Protein AF-A0A927LRV1-F1 (afdb_monomer_lite)

Radius of gyration: 16.19 Å; chains: 1; bounding box: 38×18×44 Å

Secondary structure (DSSP, 8-state):
-HHHHHHHHHHHHHHHHHHHHHHHHHHHHHHHHHHHHHHHHHHHHHHHHHHHHHHHHHHHHHTTT--

Structure (mmCIF, N/CA/C/O backbone):
data_AF-A0A927LRV1-F1
#
_entry.id   AF-A0A927LRV1-F1
#
loop_
_atom_site.group_PDB
_atom_site.id
_atom_site.type_symbol
_atom_site.label_atom_id
_atom_site.label_alt_id
_atom_site.label_comp_id
_atom_site.label_asym_id
_atom_site.label_entity_id
_atom_site.label_seq_id
_atom_site.pdbx_PDB_ins_code
_atom_site.Cartn_x
_atom_site.Cartn_y
_atom_site.Cartn_z
_atom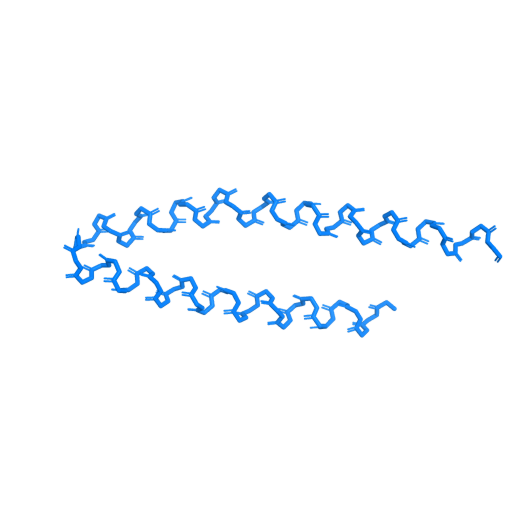_site.occupancy
_atom_site.B_iso_or_equiv
_atom_site.auth_seq_id
_atom_site.auth_comp_id
_atom_site.auth_asym_id
_atom_site.auth_atom_id
_atom_site.pdbx_PDB_model_num
ATOM 1 N N . MET A 1 1 ? -12.879 -7.111 20.503 1.00 62.66 1 MET A N 1
ATOM 2 C CA . MET A 1 1 ? -11.770 -6.250 20.025 1.00 62.66 1 MET A CA 1
ATOM 3 C C . MET A 1 1 ? -10.698 -7.046 19.283 1.00 62.66 1 MET A C 1
ATOM 5 O O . MET A 1 1 ? -10.593 -6.894 18.074 1.00 62.66 1 MET A O 1
ATOM 9 N N . VAL A 1 2 ? -9.982 -7.957 19.955 1.00 71.06 2 VAL A N 1
ATOM 10 C CA . VAL A 1 2 ? -8.825 -8.702 19.403 1.00 71.06 2 VAL A CA 1
ATOM 11 C C . VAL A 1 2 ? -9.134 -9.454 18.101 1.00 71.06 2 VAL A C 1
ATOM 13 O O . VAL A 1 2 ? -8.412 -9.308 17.122 1.00 71.06 2 VAL A O 1
ATOM 16 N N . LYS A 1 3 ? -10.264 -10.173 18.032 1.00 74.62 3 LYS A N 1
ATOM 17 C CA . LYS A 1 3 ? -10.661 -10.931 16.829 1.00 74.62 3 LYS A CA 1
ATOM 18 C C . LYS A 1 3 ? -10.875 -10.038 15.593 1.00 74.62 3 LYS A C 1
ATOM 20 O O . LYS A 1 3 ? -10.489 -10.412 14.495 1.00 74.62 3 LYS A O 1
ATOM 25 N N . LYS A 1 4 ? -11.439 -8.832 15.774 1.00 72.38 4 LYS A N 1
ATOM 26 C CA . LYS A 1 4 ? -11.635 -7.849 14.687 1.00 72.38 4 LYS A CA 1
ATOM 27 C C . LYS A 1 4 ? -10.299 -7.256 14.224 1.00 72.38 4 LYS A C 1
ATOM 29 O O . LYS A 1 4 ? -10.106 -7.070 13.029 1.00 72.38 4 LYS A O 1
ATOM 34 N N . ILE A 1 5 ? -9.375 -7.017 15.158 1.00 76.88 5 ILE A N 1
ATOM 35 C CA . ILE A 1 5 ? -8.023 -6.519 14.865 1.00 76.88 5 ILE A CA 1
ATOM 36 C C . ILE A 1 5 ? -7.215 -7.568 14.091 1.00 76.88 5 ILE A C 1
ATOM 38 O O . ILE A 1 5 ? -6.603 -7.226 13.087 1.00 76.88 5 ILE A O 1
ATOM 42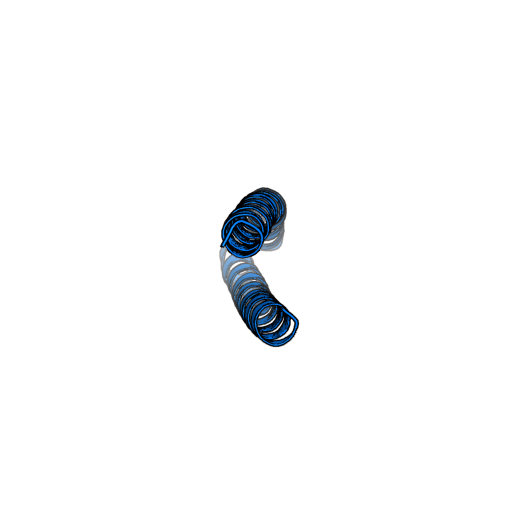 N N . MET A 1 6 ? -7.273 -8.844 14.488 1.00 82.56 6 MET A N 1
ATOM 43 C CA . MET A 1 6 ? -6.601 -9.935 13.766 1.00 82.56 6 MET A CA 1
ATOM 44 C C . MET A 1 6 ? -7.105 -10.084 12.328 1.00 82.56 6 MET A C 1
ATOM 46 O O . MET A 1 6 ? -6.303 -10.246 11.414 1.00 82.56 6 MET A O 1
ATOM 50 N N . VAL A 1 7 ? -8.422 -9.989 12.112 1.00 82.06 7 VAL A N 1
ATOM 51 C CA . VAL A 1 7 ? -9.005 -10.041 10.761 1.00 82.06 7 VAL A CA 1
ATOM 52 C C . VAL A 1 7 ? -8.549 -8.846 9.923 1.00 82.06 7 VAL A C 1
ATOM 54 O O . VAL A 1 7 ? -8.159 -9.028 8.775 1.00 82.06 7 VAL A O 1
ATOM 57 N N . LEU A 1 8 ? -8.541 -7.639 10.497 1.00 78.94 8 LEU A N 1
ATOM 58 C CA . LEU A 1 8 ? -8.084 -6.431 9.807 1.00 78.94 8 LEU A CA 1
ATOM 59 C C . LEU A 1 8 ? -6.592 -6.510 9.440 1.0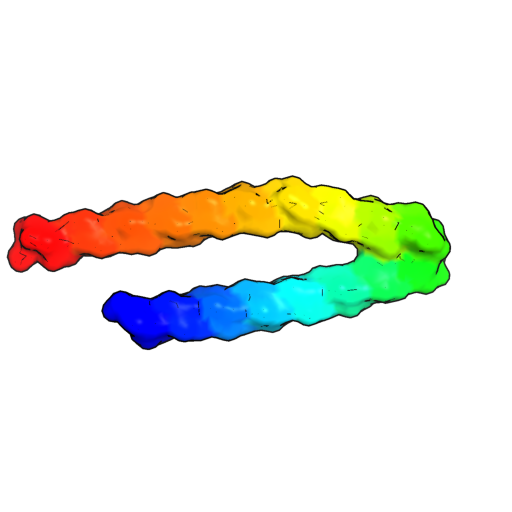0 78.94 8 LEU A C 1
ATOM 61 O O . LEU A 1 8 ? -6.212 -6.138 8.334 1.00 78.94 8 LEU A O 1
ATOM 65 N N . LEU A 1 9 ? -5.765 -7.042 10.345 1.00 81.81 9 LEU A N 1
ATOM 66 C CA . LEU A 1 9 ? -4.337 -7.268 10.124 1.00 81.81 9 LEU A CA 1
ATOM 67 C C . LEU A 1 9 ? -4.102 -8.289 9.003 1.00 81.81 9 LEU A C 1
ATOM 69 O O . LEU A 1 9 ? -3.294 -8.050 8.112 1.00 81.81 9 LEU A O 1
ATOM 73 N N . GLY A 1 10 ? -4.839 -9.403 9.013 1.00 84.56 10 GLY A N 1
ATOM 74 C CA . GLY A 1 10 ? -4.757 -10.411 7.956 1.00 84.56 10 GLY A CA 1
ATOM 75 C C . GLY A 1 10 ? -5.137 -9.839 6.590 1.00 84.56 10 GLY A C 1
ATOM 76 O O . GLY A 1 10 ? -4.417 -10.037 5.614 1.00 84.56 10 GLY A O 1
ATOM 77 N N . LEU A 1 11 ? -6.217 -9.054 6.532 1.00 83.12 11 LEU A N 1
ATOM 78 C CA . LEU A 1 11 ? -6.648 -8.381 5.305 1.00 83.12 11 LEU A CA 1
ATOM 79 C C . LEU A 1 11 ? -5.593 -7.389 4.796 1.00 83.12 11 LEU A C 1
ATOM 81 O O . LEU A 1 11 ? -5.345 -7.315 3.595 1.00 83.12 11 LEU A O 1
ATOM 85 N N . PHE A 1 12 ? -4.948 -6.661 5.711 1.00 81.19 12 PHE A N 1
ATOM 86 C CA . PHE A 1 12 ? -3.873 -5.727 5.392 1.00 81.19 12 PHE A CA 1
ATOM 87 C C . PHE A 1 12 ? -2.658 -6.432 4.778 1.00 81.19 12 PHE A C 1
ATOM 89 O O . PHE A 1 12 ? -2.143 -5.977 3.760 1.00 81.19 12 PHE A O 1
ATOM 96 N N . ILE A 1 13 ? -2.238 -7.569 5.341 1.00 86.19 13 ILE A N 1
ATOM 97 C CA . ILE A 1 13 ? -1.112 -8.358 4.819 1.00 86.19 13 ILE A CA 1
ATOM 98 C C . ILE A 1 13 ? -1.414 -8.879 3.410 1.00 86.19 13 ILE A C 1
ATOM 100 O O . ILE A 1 13 ? -0.566 -8.763 2.528 1.00 86.19 13 ILE A O 1
ATOM 104 N N . ILE A 1 14 ? -2.621 -9.402 3.170 1.00 88.00 14 ILE A N 1
ATOM 105 C CA . ILE A 1 14 ? -3.029 -9.880 1.838 1.00 88.00 14 ILE A CA 1
ATOM 106 C C . ILE A 1 14 ? -2.966 -8.738 0.819 1.00 88.00 14 ILE A C 1
ATOM 108 O O . ILE A 1 14 ? -2.386 -8.899 -0.253 1.00 88.00 14 ILE A O 1
ATOM 112 N N . LEU A 1 15 ? -3.500 -7.567 1.171 1.00 84.12 15 LEU A N 1
ATOM 113 C CA . LEU A 1 15 ? -3.423 -6.362 0.342 1.00 84.12 15 LEU A CA 1
ATOM 114 C C . LEU A 1 15 ? -1.977 -5.968 0.023 1.00 84.12 15 LEU A C 1
ATOM 116 O O . LEU A 1 15 ? -1.683 -5.594 -1.109 1.00 84.12 15 LEU A O 1
ATOM 120 N N . LEU A 1 16 ? -1.074 -6.088 0.995 1.00 84.75 16 LEU A N 1
ATOM 121 C CA . LEU A 1 16 ? 0.337 -5.741 0.846 1.00 84.75 16 LEU A CA 1
ATOM 122 C C . LEU A 1 16 ? 1.064 -6.703 -0.106 1.00 84.75 16 LEU A C 1
ATOM 124 O O . LEU A 1 16 ? 1.842 -6.265 -0.949 1.00 84.75 16 LEU A O 1
ATOM 128 N N . ILE A 1 17 ? 0.753 -7.999 -0.038 1.00 87.62 17 ILE A N 1
ATOM 129 C CA . ILE A 1 17 ? 1.281 -9.010 -0.968 1.00 87.62 17 ILE A CA 1
ATOM 130 C C . ILE A 1 17 ? 0.783 -8.747 -2.393 1.00 87.62 17 ILE A C 1
ATOM 132 O O . ILE A 1 17 ? 1.583 -8.730 -3.328 1.00 87.62 17 ILE A O 1
ATOM 136 N N . VAL A 1 18 ? -0.520 -8.493 -2.560 1.00 88.38 18 VAL A N 1
ATOM 137 C CA . VAL A 1 18 ? -1.117 -8.146 -3.863 1.00 88.38 18 VAL A CA 1
ATOM 138 C C . VAL A 1 18 ? -0.477 -6.876 -4.427 1.00 88.38 18 VAL A C 1
ATOM 140 O O . VAL A 1 18 ? -0.181 -6.813 -5.618 1.00 88.38 18 VAL A O 1
ATOM 143 N N . TRP A 1 19 ? -0.195 -5.890 -3.572 1.00 85.19 19 TRP A N 1
ATOM 144 C CA . TRP A 1 19 ? 0.483 -4.657 -3.961 1.00 85.19 19 TRP A CA 1
ATOM 145 C C . TRP A 1 19 ? 1.897 -4.906 -4.479 1.00 85.19 19 TRP A C 1
ATOM 147 O O . TRP A 1 19 ? 2.269 -4.399 -5.535 1.00 85.19 19 TRP A O 1
ATOM 157 N N . ILE A 1 20 ? 2.696 -5.687 -3.750 1.00 83.69 20 ILE A N 1
ATOM 158 C CA . ILE A 1 20 ? 4.065 -6.021 -4.158 1.00 83.69 20 ILE A CA 1
ATOM 159 C C . ILE A 1 20 ? 4.044 -6.804 -5.474 1.00 83.69 20 ILE A C 1
ATOM 161 O O . ILE A 1 20 ? 4.828 -6.500 -6.370 1.00 83.69 20 ILE A O 1
ATOM 165 N N . ALA A 1 21 ? 3.118 -7.753 -5.629 1.00 87.69 21 ALA A N 1
ATOM 166 C CA . ALA A 1 21 ? 2.943 -8.500 -6.871 1.00 87.69 21 ALA A CA 1
ATOM 167 C C . ALA A 1 21 ? 2.568 -7.583 -8.049 1.00 87.69 21 ALA A C 1
ATOM 169 O O . ALA A 1 21 ? 3.157 -7.696 -9.123 1.00 87.69 21 ALA A O 1
ATOM 170 N N . ALA A 1 22 ? 1.654 -6.630 -7.839 1.00 85.31 22 ALA A N 1
ATOM 171 C CA . ALA A 1 22 ? 1.324 -5.616 -8.834 1.00 85.31 22 ALA A CA 1
ATOM 172 C C . ALA A 1 22 ? 2.547 -4.753 -9.170 1.00 85.31 22 ALA A C 1
ATOM 174 O O . ALA A 1 22 ? 2.834 -4.542 -10.343 1.00 85.31 22 ALA A O 1
ATOM 175 N N . GLY A 1 23 ? 3.318 -4.321 -8.171 1.00 84.56 23 GLY A N 1
ATOM 176 C CA . GLY A 1 23 ? 4.547 -3.563 -8.390 1.00 84.56 23 GLY A CA 1
ATOM 177 C C . GLY A 1 23 ? 5.582 -4.332 -9.208 1.00 84.56 23 GLY A C 1
ATOM 178 O O . GLY A 1 23 ? 6.162 -3.775 -10.138 1.00 84.56 23 GLY A O 1
ATOM 179 N N . LEU A 1 24 ? 5.783 -5.619 -8.922 1.00 85.81 24 LEU A N 1
ATOM 180 C CA . LEU A 1 24 ? 6.670 -6.492 -9.698 1.00 85.81 24 LEU A CA 1
ATOM 181 C C . LEU A 1 24 ? 6.173 -6.668 -11.139 1.00 85.81 24 LEU A C 1
ATOM 183 O O . LEU A 1 24 ? 6.968 -6.622 -12.076 1.00 85.81 24 LEU A O 1
ATOM 187 N N . TRP A 1 25 ? 4.859 -6.795 -11.336 1.00 84.44 25 TRP A N 1
ATOM 188 C CA . TRP A 1 25 ? 4.273 -6.8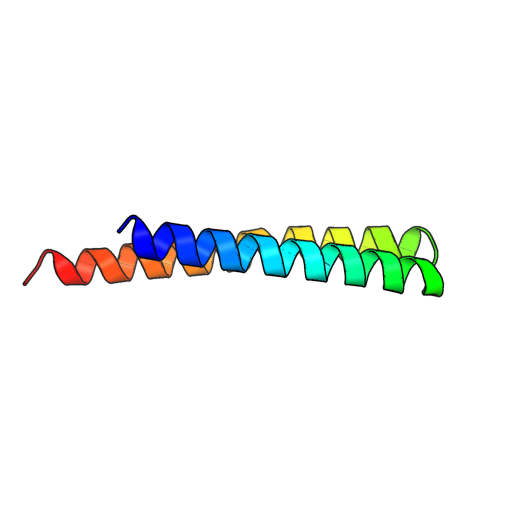75 -12.672 1.00 84.44 25 TRP A CA 1
ATOM 189 C C . TRP A 1 25 ? 4.437 -5.565 -13.455 1.00 84.44 25 TRP A C 1
ATOM 191 O O . TRP A 1 25 ? 4.907 -5.584 -14.593 1.00 84.44 25 TRP A O 1
ATOM 201 N N . PHE A 1 26 ? 4.170 -4.414 -12.835 1.00 82.75 26 PHE A N 1
ATOM 202 C CA . PHE A 1 26 ? 4.444 -3.099 -13.423 1.00 82.75 26 PHE A CA 1
ATOM 203 C C . PHE A 1 26 ? 5.937 -2.889 -13.695 1.00 82.75 26 PHE A C 1
ATOM 205 O O . PHE A 1 26 ? 6.292 -2.246 -14.683 1.00 82.75 26 PHE A O 1
ATOM 212 N N . SER A 1 27 ? 6.818 -3.469 -12.879 1.00 83.56 27 SER A N 1
ATOM 213 C CA . SER A 1 27 ? 8.258 -3.441 -13.126 1.00 83.56 27 SER A CA 1
ATOM 214 C C . SER A 1 27 ? 8.647 -4.175 -14.407 1.00 83.56 27 SER A C 1
ATOM 216 O O . SER A 1 27 ? 9.525 -3.712 -15.128 1.00 83.56 27 SER A O 1
ATOM 218 N N . SER A 1 28 ? 7.953 -5.266 -14.746 1.00 81.31 28 SER A N 1
ATOM 219 C CA . SER A 1 28 ? 8.185 -5.975 -16.012 1.00 81.31 28 SER A CA 1
ATOM 220 C C . SER A 1 28 ? 7.809 -5.147 -17.249 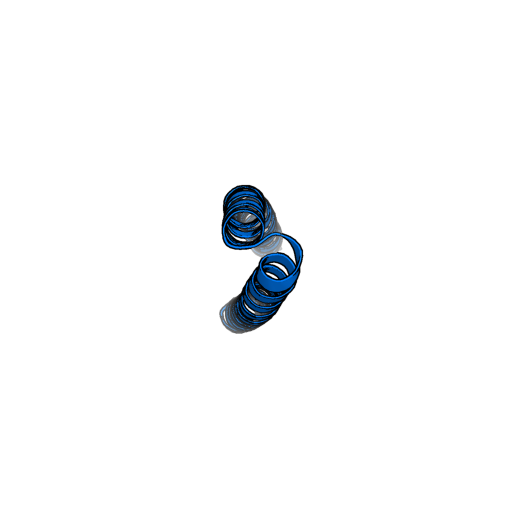1.00 81.31 28 SER A C 1
ATOM 222 O O . SER A 1 28 ? 8.410 -5.325 -18.303 1.00 81.31 28 SER A O 1
ATOM 224 N N . LEU A 1 29 ? 6.853 -4.217 -17.115 1.00 82.44 29 LEU A N 1
ATOM 225 C CA . LEU A 1 29 ? 6.354 -3.379 -18.213 1.00 82.44 29 LEU A CA 1
ATOM 226 C C . LEU A 1 29 ? 7.092 -2.039 -18.337 1.00 82.44 29 LEU A C 1
ATOM 228 O O . LEU A 1 29 ? 7.357 -1.579 -19.443 1.00 82.44 29 LEU A O 1
ATOM 232 N N . TYR A 1 30 ? 7.420 -1.407 -17.208 1.00 82.19 30 TYR A N 1
ATOM 233 C CA . TYR A 1 30 ? 7.958 -0.041 -17.151 1.00 82.19 30 TYR A CA 1
ATOM 234 C C . TYR A 1 30 ? 9.344 0.033 -16.485 1.00 82.19 30 TYR A C 1
ATOM 236 O O . TYR A 1 30 ? 9.828 1.117 -16.148 1.00 82.19 30 TYR A O 1
ATOM 244 N N . GLY A 1 31 ? 9.986 -1.114 -16.247 1.00 80.56 31 GLY A N 1
ATOM 245 C CA . GLY A 1 31 ? 11.279 -1.205 -15.572 1.00 80.56 31 GLY A CA 1
ATOM 246 C C . GLY A 1 31 ? 11.229 -0.718 -14.120 1.00 80.56 31 GLY A C 1
ATOM 247 O O . GLY A 1 31 ? 10.206 -0.784 -13.435 1.00 80.56 31 GLY A O 1
ATOM 248 N N . ASN A 1 32 ? 12.349 -0.191 -13.626 1.00 79.12 32 ASN A N 1
ATOM 249 C CA . ASN A 1 32 ? 12.457 0.263 -12.234 1.00 79.12 32 ASN A CA 1
ATOM 250 C C . ASN A 1 32 ? 11.536 1.463 -11.916 1.00 79.12 32 ASN A C 1
ATOM 252 O O . ASN A 1 32 ? 11.115 1.639 -10.772 1.00 79.12 32 ASN A O 1
ATOM 256 N N . ALA A 1 33 ? 11.178 2.260 -12.931 1.00 79.31 33 ALA A N 1
ATOM 257 C CA . ALA A 1 33 ? 10.248 3.382 -12.798 1.00 79.31 33 ALA A CA 1
ATOM 258 C C . ALA A 1 33 ? 8.810 2.914 -12.514 1.00 79.31 33 ALA A C 1
ATOM 260 O O . ALA A 1 33 ? 8.117 3.526 -11.701 1.00 79.31 33 ALA A O 1
ATOM 261 N N . GLY A 1 34 ? 8.392 1.794 -13.117 1.00 77.00 34 GLY A N 1
ATOM 262 C CA . GLY A 1 34 ? 7.113 1.145 -12.823 1.00 77.00 34 GLY A CA 1
ATOM 263 C C . GLY A 1 34 ? 7.010 0.725 -11.367 1.00 77.00 34 GLY A C 1
ATOM 264 O O . GLY A 1 34 ? 6.070 1.119 -10.684 1.00 77.00 34 GLY A O 1
ATOM 265 N N . PHE A 1 35 ? 8.029 0.011 -10.876 1.00 80.88 35 PHE A N 1
ATOM 266 C CA . PHE A 1 35 ? 8.096 -0.450 -9.487 1.00 80.88 35 PHE A CA 1
ATOM 267 C C . PHE A 1 35 ? 8.034 0.719 -8.495 1.00 80.88 35 PHE A C 1
ATOM 269 O O . PHE A 1 35 ? 7.182 0.731 -7.602 1.00 80.88 35 PHE A O 1
ATOM 276 N N . GLY A 1 36 ? 8.877 1.738 -8.702 1.00 81.62 36 GLY A N 1
ATOM 277 C CA . GLY A 1 36 ? 8.913 2.945 -7.876 1.00 81.62 36 GLY A CA 1
ATOM 278 C C . GLY A 1 36 ? 7.586 3.708 -7.866 1.00 81.62 36 GLY A C 1
ATOM 279 O O . GLY A 1 36 ? 7.119 4.105 -6.801 1.00 81.62 36 GLY A O 1
ATOM 280 N N . GLY A 1 37 ? 6.924 3.845 -9.019 1.00 82.44 37 GLY A N 1
ATOM 281 C CA . GLY A 1 37 ? 5.606 4.477 -9.126 1.00 82.44 37 GLY A CA 1
ATOM 282 C C . GLY A 1 37 ? 4.528 3.739 -8.330 1.00 82.44 37 GLY A C 1
ATOM 283 O O . GLY A 1 37 ? 3.811 4.354 -7.540 1.00 82.44 37 GLY A O 1
ATOM 284 N N . THR A 1 38 ? 4.454 2.410 -8.450 1.00 83.69 38 THR A N 1
ATOM 285 C CA . THR A 1 38 ? 3.540 1.597 -7.628 1.00 83.69 38 THR A CA 1
ATOM 286 C C . THR A 1 38 ? 3.826 1.720 -6.134 1.00 83.69 38 THR A C 1
ATOM 288 O O . THR A 1 38 ? 2.884 1.773 -5.347 1.00 83.69 38 THR A O 1
ATOM 291 N N . LEU A 1 39 ? 5.092 1.794 -5.714 1.00 81.44 39 LEU A N 1
ATOM 292 C CA . LEU A 1 39 ? 5.444 1.986 -4.304 1.00 81.44 39 LEU A CA 1
ATOM 293 C C . LEU A 1 39 ? 4.999 3.355 -3.777 1.00 81.44 39 LEU A C 1
ATOM 295 O O . LEU A 1 39 ? 4.453 3.430 -2.678 1.00 81.44 39 LEU A O 1
ATOM 299 N N . LEU A 1 40 ? 5.169 4.422 -4.563 1.00 85.62 40 LEU A N 1
ATOM 300 C CA . LEU A 1 40 ? 4.738 5.775 -4.195 1.00 85.62 40 LEU A CA 1
ATOM 301 C C . LEU A 1 40 ? 3.217 5.872 -4.045 1.00 85.62 40 LEU A C 1
ATOM 303 O O . LEU A 1 40 ? 2.724 6.425 -3.062 1.00 85.62 40 LEU A O 1
ATOM 307 N N . ILE A 1 41 ? 2.464 5.274 -4.972 1.00 84.25 41 ILE A N 1
ATOM 308 C CA . ILE A 1 41 ? 0.999 5.204 -4.878 1.00 84.25 41 ILE A CA 1
ATOM 309 C C . ILE A 1 41 ? 0.593 4.434 -3.610 1.00 84.25 41 ILE A C 1
ATOM 311 O O . ILE A 1 41 ? -0.320 4.851 -2.895 1.00 84.25 41 ILE A O 1
ATOM 315 N N . GLY A 1 42 ? 1.312 3.358 -3.278 1.00 80.56 42 GLY A N 1
ATOM 316 C CA . GLY A 1 42 ? 1.068 2.559 -2.072 1.00 80.56 42 GLY A CA 1
ATOM 317 C C . GLY A 1 42 ? 1.313 3.344 -0.807 1.00 80.56 42 GLY A C 1
ATOM 318 O O . GLY A 1 42 ? 0.484 3.334 0.102 1.00 80.56 42 GLY A O 1
ATOM 319 N N . PHE A 1 43 ? 2.398 4.105 -0.787 1.00 82.12 43 PHE A N 1
ATOM 320 C CA . PHE A 1 43 ? 2.742 4.968 0.326 1.00 82.12 43 PHE A CA 1
ATOM 321 C C . PHE A 1 43 ? 1.729 6.100 0.538 1.00 82.12 43 PHE A C 1
ATOM 323 O O . PHE A 1 43 ? 1.477 6.471 1.677 1.00 82.12 43 PHE A O 1
ATOM 330 N N . CYS A 1 44 ? 1.094 6.622 -0.514 1.00 84.31 44 CYS A N 1
ATOM 331 C CA . CYS A 1 44 ? 0.025 7.614 -0.368 1.00 84.31 44 CYS A CA 1
ATOM 332 C C . CYS A 1 44 ? -1.311 7.000 0.077 1.00 84.31 44 CYS A C 1
ATOM 334 O O . CYS A 1 44 ? -2.020 7.590 0.894 1.00 84.31 44 CYS A O 1
ATOM 336 N N . ILE A 1 45 ? -1.673 5.825 -0.445 1.00 83.00 45 ILE A N 1
ATOM 337 C CA . ILE A 1 45 ? -2.992 5.220 -0.211 1.00 83.00 45 ILE A CA 1
ATOM 338 C C . ILE A 1 45 ? -3.059 4.492 1.141 1.00 83.00 45 ILE A C 1
ATOM 340 O O . ILE A 1 45 ? -4.065 4.607 1.845 1.00 83.00 45 ILE A O 1
ATOM 344 N N . VAL A 1 46 ? -2.002 3.782 1.547 1.00 81.75 46 VAL A N 1
ATOM 345 C CA . VAL A 1 46 ? -1.978 2.990 2.791 1.00 81.75 46 VAL A CA 1
ATOM 346 C C . VAL A 1 46 ? -2.274 3.831 4.046 1.00 81.75 46 VAL A C 1
ATOM 348 O O . VAL A 1 46 ? -3.159 3.433 4.807 1.00 81.75 46 VAL A O 1
ATOM 351 N N . PRO A 1 47 ? -1.644 5.001 4.276 1.00 79.06 47 PRO A N 1
ATOM 352 C CA . PRO A 1 47 ? -1.937 5.843 5.437 1.00 79.06 47 PRO A CA 1
ATOM 353 C C . PRO A 1 47 ? -3.369 6.382 5.431 1.00 79.06 47 PRO A C 1
ATOM 355 O O . PRO A 1 47 ? -3.997 6.480 6.483 1.00 79.06 47 PRO A O 1
ATOM 358 N N . LEU A 1 48 ? -3.907 6.699 4.250 1.00 84.88 48 LEU A N 1
ATOM 359 C CA . LEU A 1 48 ? -5.280 7.173 4.066 1.00 84.88 48 LEU A CA 1
ATOM 360 C C . LEU A 1 48 ? -6.299 6.093 4.448 1.00 84.88 48 LEU A C 1
ATOM 362 O O . LEU A 1 48 ? -7.217 6.353 5.231 1.00 84.88 48 LEU A O 1
ATOM 366 N N . ILE A 1 49 ? -6.109 4.868 3.950 1.00 81.62 49 ILE A N 1
ATOM 367 C CA . ILE A 1 49 ? -6.964 3.722 4.280 1.00 81.62 49 ILE A CA 1
ATOM 368 C C . ILE A 1 49 ? -6.827 3.362 5.759 1.00 81.62 49 ILE A C 1
ATOM 370 O O . ILE A 1 49 ? -7.839 3.141 6.424 1.00 81.62 49 ILE A O 1
ATOM 374 N N . LEU A 1 50 ? -5.604 3.344 6.296 1.00 79.94 50 LEU A N 1
ATOM 375 C CA . LEU A 1 50 ? -5.359 3.043 7.703 1.00 79.94 50 LEU A CA 1
ATOM 376 C C . LEU A 1 50 ? -6.033 4.081 8.605 1.00 79.94 50 LEU A C 1
ATOM 378 O O . LEU A 1 50 ? -6.732 3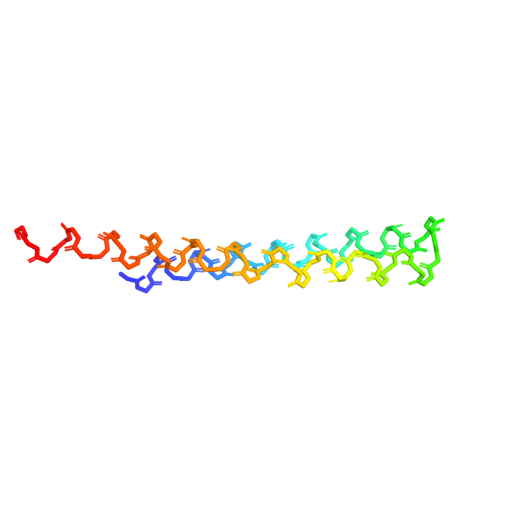.704 9.542 1.00 79.94 50 LEU A O 1
ATOM 382 N N . ARG A 1 51 ? -5.927 5.376 8.280 1.00 81.56 51 ARG A N 1
ATOM 383 C CA . ARG A 1 51 ? -6.626 6.453 8.995 1.00 81.56 51 ARG A CA 1
ATOM 384 C C . ARG A 1 51 ? -8.139 6.249 8.966 1.00 81.56 51 ARG A C 1
ATOM 386 O O . ARG A 1 51 ? -8.768 6.295 10.016 1.00 81.56 51 ARG A O 1
ATOM 393 N N . LEU A 1 52 ? -8.723 5.953 7.803 1.00 82.94 52 LEU A N 1
ATOM 394 C CA . LEU A 1 52 ? -10.161 5.680 7.676 1.00 82.94 52 LEU A CA 1
ATOM 395 C C . LEU A 1 52 ? -10.602 4.443 8.474 1.00 82.94 52 LEU A C 1
ATOM 397 O O . LEU A 1 52 ? -11.637 4.480 9.144 1.00 82.94 52 LEU A O 1
ATOM 401 N N . ALA A 1 53 ? -9.830 3.357 8.420 1.00 78.62 53 ALA A N 1
ATOM 402 C CA . ALA A 1 53 ? -10.114 2.119 9.138 1.00 78.62 53 ALA A CA 1
ATOM 403 C C . ALA A 1 53 ? -10.032 2.320 10.656 1.00 78.62 53 ALA A C 1
ATOM 405 O O . ALA A 1 53 ? -10.930 1.894 11.382 1.00 78.62 53 ALA A O 1
ATOM 406 N N . VAL A 1 54 ? -9.006 3.033 11.126 1.00 78.94 54 VAL A N 1
ATOM 407 C CA . VAL A 1 54 ? -8.813 3.385 12.534 1.00 78.94 54 VAL A CA 1
ATOM 408 C C . VAL A 1 54 ? -9.947 4.288 13.024 1.00 78.94 54 VAL A C 1
ATOM 410 O O . VAL A 1 54 ? -10.581 3.967 14.027 1.00 78.94 54 VAL A O 1
ATOM 413 N N . THR A 1 55 ? -10.295 5.353 12.295 1.00 81.69 55 THR A N 1
ATOM 414 C CA . THR A 1 55 ? -11.425 6.227 12.655 1.00 81.69 55 THR A CA 1
ATOM 415 C C . THR A 1 55 ? -12.746 5.455 12.719 1.00 81.69 55 THR A C 1
ATOM 417 O O . THR A 1 55 ? -13.522 5.650 13.654 1.00 81.69 55 THR A O 1
ATOM 420 N N . LYS A 1 56 ? -13.007 4.531 11.783 1.00 76.38 56 LYS A N 1
ATOM 421 C CA . LYS A 1 56 ? -14.193 3.658 11.844 1.00 76.38 56 LYS A CA 1
ATOM 422 C C . LYS A 1 56 ? -14.159 2.704 13.040 1.00 76.38 56 LYS A C 1
ATOM 424 O O . LYS A 1 56 ? -15.203 2.485 13.656 1.00 76.38 56 LYS A O 1
ATOM 429 N N . LEU A 1 57 ? -12.996 2.147 13.375 1.00 74.19 57 LEU A N 1
ATOM 430 C CA . LEU A 1 57 ? -12.832 1.238 14.509 1.00 74.19 57 LEU A CA 1
ATOM 431 C C . LEU A 1 57 ? -13.096 1.954 15.841 1.00 74.19 57 LEU A C 1
ATOM 433 O O . LEU A 1 57 ? -13.814 1.411 16.680 1.00 74.19 57 LEU A O 1
ATOM 437 N N . PHE A 1 58 ? -12.581 3.174 16.016 1.00 74.38 58 PHE A N 1
ATOM 438 C CA . PHE A 1 58 ? -12.830 3.986 17.211 1.00 74.38 58 PHE A CA 1
ATOM 439 C C . PHE A 1 58 ? -14.295 4.420 17.310 1.00 74.38 58 PHE A C 1
ATOM 441 O O . PHE A 1 58 ? -14.930 4.160 18.326 1.00 74.38 58 PHE A O 1
ATOM 448 N N . ARG A 1 59 ? -14.881 4.938 16.224 1.00 72.44 59 ARG A N 1
ATOM 449 C CA . ARG A 1 59 ? -16.292 5.364 16.196 1.00 72.44 59 ARG A CA 1
ATOM 450 C C . ARG A 1 59 ? -17.280 4.214 16.433 1.00 72.44 59 ARG A C 1
ATOM 452 O O . ARG A 1 59 ? -18.362 4.418 16.973 1.00 72.44 59 ARG A O 1
ATOM 459 N N . THR A 1 60 ? -16.922 2.995 16.025 1.00 67.62 60 THR A N 1
ATOM 460 C CA . THR A 1 60 ? -17.722 1.790 16.307 1.00 67.62 60 THR A CA 1
ATOM 461 C C . THR A 1 60 ? -17.619 1.375 17.774 1.00 67.62 60 THR A C 1
ATOM 463 O O . THR A 1 60 ? -18.603 0.910 18.337 1.00 67.62 60 THR A O 1
ATOM 466 N N . ASN A 1 61 ? -16.453 1.543 18.403 1.00 59.19 61 ASN A N 1
ATOM 467 C CA . ASN A 1 61 ? -16.289 1.233 19.824 1.00 59.19 61 ASN A CA 1
ATOM 468 C C . ASN A 1 61 ? -16.982 2.251 20.733 1.00 59.19 61 ASN A C 1
ATOM 470 O O . ASN A 1 61 ? -17.563 1.844 21.730 1.00 59.19 61 ASN A O 1
ATOM 474 N N . GLU A 1 62 ? -17.005 3.529 20.358 1.00 57.03 62 GLU A N 1
ATOM 475 C CA . GLU A 1 62 ? -17.705 4.585 21.105 1.00 57.03 62 GLU A CA 1
ATOM 476 C C . GLU A 1 62 ? -19.209 4.284 21.245 1.00 57.03 62 GLU A C 1
ATOM 478 O O . GLU A 1 62 ? -19.757 4.314 22.340 1.00 57.03 62 GLU A O 1
ATOM 483 N N . LYS A 1 63 ? -19.857 3.814 20.169 1.00 53.75 63 LYS A N 1
ATOM 484 C CA . LYS A 1 63 ? -21.271 3.390 20.179 1.00 53.75 63 LYS A CA 1
ATOM 485 C C . LYS A 1 63 ? -21.593 2.160 21.038 1.00 53.75 63 LYS A C 1
ATOM 487 O O . LYS A 1 63 ? -22.764 1.832 21.178 1.00 53.75 63 LYS A O 1
ATOM 492 N N . THR A 1 64 ? -20.591 1.443 21.546 1.00 52.22 64 THR A N 1
ATOM 493 C CA . THR A 1 64 ? -20.811 0.216 22.335 1.00 52.22 64 THR A CA 1
ATOM 494 C C . THR A 1 64 ? -20.715 0.468 23.846 1.00 52.22 64 THR A C 1
ATOM 496 O O . THR A 1 64 ? -21.020 -0.436 24.611 1.00 52.22 64 THR A O 1
ATOM 499 N N . ILE A 1 65 ? -20.266 1.654 24.278 1.00 51.97 65 ILE A N 1
ATOM 500 C CA . ILE A 1 65 ? -20.049 1.989 25.700 1.00 51.97 65 ILE A CA 1
ATOM 501 C C . ILE A 1 65 ? -21.243 2.762 26.297 1.00 51.97 65 ILE A C 1
ATOM 503 O O . ILE A 1 65 ? -21.437 2.729 27.505 1.00 51.97 65 ILE A O 1
ATOM 507 N N . ASP A 1 66 ? -22.072 3.392 25.461 1.00 49.03 66 ASP A N 1
ATOM 508 C CA . ASP A 1 66 ? -23.264 4.161 25.870 1.00 49.03 66 ASP A CA 1
ATOM 509 C C . ASP A 1 66 ? -24.560 3.325 25.987 1.00 49.03 66 ASP A C 1
ATOM 511 O O . ASP A 1 66 ? -25.651 3.890 26.066 1.00 49.03 66 ASP A O 1
ATOM 515 N N . HIS A 1 67 ? -24.474 1.989 25.941 1.00 45.12 67 HIS A N 1
ATOM 516 C CA . HIS A 1 67 ? -25.642 1.107 25.832 1.00 45.12 67 HIS A CA 1
ATOM 517 C C . HIS A 1 67 ? -25.805 0.121 26.986 1.00 45.12 67 HIS A C 1
ATOM 519 O O . HIS A 1 67 ? -24.778 -0.414 27.461 1.00 45.12 67 HIS A O 1
#

Foldseek 3Di:
DVVVVVVVVVVVVVVVVVLQVQLVVLCVVPNPVSNVVSVVVCVVVVVVVVVVVVVVVVVVVVVVPVD

Sequence (67 aa):
MVKKIMVLLGLFIILLIVWIAAGLWFSSLYGNAGFGGTLLIGFCIVPLILRLAVTKLFRTNEKTIDH

pLDDT: mean 78.06, std 9.94, range [45.12, 88.38]